Protein AF-A0AAP2ZMD4-F1 (afdb_monomer_lite)

Sequence (91 aa):
MNYELRLQELVDKLINTAHHFRLGQEADGSKKLRECLNIIEPIIETLDADAKSQIFKIISPMLTAQENQDWLALADFLEYEIPSLLQKKPI

Structure (mmCIF, N/CA/C/O backbone):
data_AF-A0AAP2ZMD4-F1
#
_entry.id   AF-A0AAP2ZMD4-F1
#
loop_
_atom_site.group_PDB
_atom_site.id
_atom_site.type_symbol
_atom_site.label_atom_id
_atom_site.label_alt_id
_atom_site.label_comp_id
_atom_site.label_asym_id
_atom_site.label_entity_id
_atom_site.label_seq_id
_atom_site.pdbx_PDB_ins_code
_atom_site.Cartn_x
_atom_site.Cartn_y
_atom_site.Cartn_z
_atom_site.occupancy
_atom_site.B_iso_or_equiv
_atom_site.auth_seq_id
_atom_site.auth_comp_id
_atom_site.auth_asym_id
_atom_site.auth_atom_id
_atom_site.pdbx_PDB_model_num
ATOM 1 N N . MET A 1 1 ? 15.490 -12.910 -10.581 1.00 57.28 1 MET A N 1
ATOM 2 C CA . MET A 1 1 ? 14.012 -12.857 -10.555 1.00 57.28 1 MET A CA 1
ATOM 3 C C . MET A 1 1 ? 13.575 -11.868 -11.623 1.00 57.28 1 MET A C 1
ATOM 5 O O . MET A 1 1 ? 14.173 -10.802 -11.674 1.00 57.28 1 MET A O 1
ATOM 9 N N . ASN A 1 2 ? 12.655 -12.241 -12.519 1.00 82.88 2 ASN A N 1
ATOM 10 C CA . ASN A 1 2 ? 12.175 -11.364 -13.600 1.00 82.88 2 ASN A CA 1
ATOM 11 C C . ASN A 1 2 ? 11.459 -10.140 -12.987 1.00 82.88 2 ASN A C 1
ATOM 13 O O . ASN A 1 2 ? 10.694 -10.309 -12.037 1.00 82.88 2 ASN A O 1
ATOM 17 N N . TYR A 1 3 ? 11.723 -8.936 -13.503 1.00 81.50 3 TYR A N 1
ATOM 18 C CA . TYR A 1 3 ? 11.080 -7.686 -13.079 1.00 81.50 3 TYR A CA 1
ATOM 19 C C . TYR A 1 3 ? 9.549 -7.798 -13.102 1.00 81.50 3 TYR A C 1
ATOM 21 O O . TYR A 1 3 ? 8.895 -7.440 -12.127 1.00 81.50 3 TYR A O 1
ATOM 29 N N . GLU A 1 4 ? 8.990 -8.401 -14.154 1.00 85.19 4 GLU A N 1
ATOM 30 C CA . GLU A 1 4 ? 7.540 -8.585 -14.307 1.00 85.19 4 GLU A CA 1
ATOM 31 C C . GLU A 1 4 ? 6.941 -9.472 -13.207 1.00 85.19 4 GLU A C 1
ATOM 33 O O . GLU A 1 4 ? 5.874 -9.170 -12.681 1.00 85.19 4 GLU A O 1
ATOM 38 N N . LEU A 1 5 ? 7.649 -10.536 -12.807 1.00 86.75 5 LEU A N 1
ATOM 39 C CA . LEU A 1 5 ? 7.198 -11.420 -11.725 1.00 86.75 5 LEU A CA 1
ATOM 40 C C . LEU A 1 5 ? 7.186 -10.691 -10.378 1.00 86.75 5 LEU A C 1
ATOM 42 O O . LEU A 1 5 ? 6.249 -10.853 -9.604 1.00 86.75 5 LEU A O 1
ATOM 46 N N . ARG A 1 6 ? 8.207 -9.868 -10.109 1.00 88.38 6 ARG A N 1
ATOM 47 C CA . ARG A 1 6 ? 8.284 -9.078 -8.871 1.00 88.38 6 ARG A CA 1
ATOM 48 C C . ARG A 1 6 ? 7.221 -7.977 -8.837 1.00 88.38 6 ARG A C 1
ATOM 50 O O . ARG A 1 6 ? 6.671 -7.698 -7.776 1.00 88.38 6 ARG A O 1
ATOM 57 N N . LEU A 1 7 ? 6.924 -7.366 -9.983 1.00 91.69 7 LEU A N 1
ATOM 58 C CA . LEU A 1 7 ? 5.857 -6.378 -10.099 1.00 91.69 7 LEU A CA 1
ATOM 59 C C . LEU A 1 7 ? 4.482 -7.009 -9.840 1.00 91.69 7 LEU A C 1
ATOM 61 O O . LEU A 1 7 ? 3.699 -6.453 -9.073 1.00 91.69 7 LEU A O 1
ATOM 65 N N . GLN A 1 8 ? 4.205 -8.179 -10.420 1.00 92.94 8 GLN A N 1
ATOM 66 C CA . GLN A 1 8 ? 2.949 -8.887 -10.166 1.00 92.94 8 GLN A CA 1
ATOM 67 C C . GLN A 1 8 ? 2.816 -9.291 -8.691 1.00 92.94 8 GLN A C 1
ATOM 69 O O . GLN A 1 8 ? 1.773 -9.053 -8.090 1.00 92.94 8 GLN A O 1
ATOM 74 N N . GLU A 1 9 ? 3.887 -9.817 -8.085 1.00 94.38 9 GLU A N 1
ATOM 75 C CA . GLU A 1 9 ? 3.915 -10.143 -6.654 1.00 94.38 9 GLU A CA 1
ATOM 76 C C . GLU A 1 9 ? 3.583 -8.922 -5.782 1.00 94.38 9 GLU A C 1
ATOM 78 O O . GLU A 1 9 ? 2.809 -9.028 -4.827 1.00 94.38 9 GLU A O 1
ATOM 83 N N . LEU A 1 10 ? 4.150 -7.755 -6.109 1.00 95.69 10 LEU A N 1
ATOM 84 C CA . LEU A 1 10 ? 3.846 -6.518 -5.399 1.00 95.69 10 LEU A CA 1
ATOM 85 C C . LEU A 1 10 ? 2.364 -6.152 -5.531 1.00 95.69 10 LEU A C 1
ATOM 87 O O . LEU A 1 10 ? 1.733 -5.852 -4.522 1.00 95.69 10 LEU A O 1
ATOM 91 N N . VAL A 1 11 ? 1.808 -6.181 -6.743 1.00 96.81 11 VAL A N 1
ATOM 92 C CA . VAL A 1 11 ? 0.400 -5.827 -6.979 1.00 96.81 11 VAL A CA 1
ATOM 93 C C . VAL A 1 11 ? -0.539 -6.735 -6.188 1.00 96.81 11 VAL A C 1
ATOM 95 O O . VAL A 1 11 ? -1.425 -6.238 -5.493 1.00 96.81 11 VAL A O 1
ATOM 98 N N . ASP A 1 12 ? -0.303 -8.046 -6.202 1.00 97.44 12 ASP A N 1
ATOM 99 C CA . ASP A 1 12 ? -1.124 -9.000 -5.452 1.00 97.44 12 ASP A CA 1
ATOM 100 C C . ASP A 1 12 ? -1.058 -8.728 -3.938 1.00 97.44 12 ASP A C 1
ATOM 102 O O . ASP A 1 12 ? -2.074 -8.771 -3.235 1.00 97.44 12 ASP A O 1
ATOM 106 N N . LYS A 1 13 ? 0.132 -8.393 -3.420 1.00 98.19 13 LYS A N 1
ATOM 107 C CA . LYS A 1 13 ? 0.325 -8.024 -2.009 1.00 98.19 13 LYS A CA 1
ATOM 108 C C . LYS A 1 13 ? -0.354 -6.705 -1.651 1.00 98.19 13 LYS A C 1
ATOM 110 O O . LYS A 1 13 ? -0.945 -6.620 -0.572 1.00 98.19 13 LYS A O 1
ATOM 115 N N . LEU A 1 14 ? -0.301 -5.702 -2.524 1.00 98.44 14 LEU A N 1
ATOM 116 C CA . LEU A 1 14 ? -0.971 -4.418 -2.322 1.00 98.44 14 LEU A CA 1
ATOM 117 C C . LEU A 1 14 ? -2.493 -4.605 -2.237 1.00 98.44 14 LEU A C 1
ATOM 119 O O . LEU A 1 14 ? -3.102 -4.170 -1.259 1.00 98.44 14 LEU A O 1
ATOM 123 N N . ILE A 1 15 ? -3.085 -5.348 -3.179 1.00 98.50 15 ILE A N 1
ATOM 124 C CA . ILE A 1 15 ? -4.524 -5.658 -3.191 1.00 98.50 15 ILE A CA 1
ATOM 125 C C . ILE A 1 15 ? -4.918 -6.443 -1.935 1.00 98.50 15 ILE A C 1
ATOM 127 O O . ILE A 1 15 ? -5.868 -6.078 -1.242 1.00 98.50 15 ILE A O 1
ATOM 131 N N . ASN A 1 16 ? -4.157 -7.483 -1.577 1.00 98.56 16 ASN A N 1
ATOM 132 C CA . ASN A 1 16 ? -4.428 -8.240 -0.356 1.00 98.56 16 ASN A CA 1
ATOM 133 C C . ASN A 1 16 ? -4.372 -7.345 0.893 1.00 98.56 16 ASN A C 1
ATOM 135 O O . ASN A 1 16 ? -5.228 -7.452 1.768 1.00 98.56 16 ASN A O 1
ATOM 139 N N . THR A 1 17 ? -3.393 -6.443 0.970 1.00 98.69 17 THR A N 1
ATOM 140 C CA . THR A 1 17 ? -3.257 -5.488 2.078 1.00 98.69 17 THR A CA 1
ATOM 141 C C . THR A 1 17 ? -4.454 -4.541 2.152 1.00 98.69 17 THR A C 1
ATOM 143 O O . THR A 1 17 ? -4.984 -4.317 3.241 1.00 98.69 17 THR A O 1
ATOM 146 N N . ALA A 1 18 ? -4.925 -4.036 1.010 1.00 98.81 18 ALA A N 1
ATOM 147 C CA . ALA A 1 18 ? -6.118 -3.201 0.937 1.00 98.81 18 ALA A CA 1
ATOM 148 C C . ALA A 1 18 ? -7.354 -3.922 1.494 1.00 98.81 18 ALA A C 1
ATOM 150 O O . ALA A 1 18 ? -8.102 -3.345 2.283 1.00 98.81 18 ALA A O 1
ATOM 151 N N . HIS A 1 19 ? -7.540 -5.205 1.166 1.00 98.69 19 HIS A N 1
ATOM 152 C CA . HIS A 1 19 ? -8.662 -5.998 1.686 1.00 98.69 19 HIS A CA 1
ATOM 153 C C . HIS A 1 19 ? -8.629 -6.139 3.208 1.00 98.69 19 HIS A C 1
ATOM 155 O O . HIS A 1 19 ? -9.679 -6.037 3.838 1.00 98.69 19 HIS A O 1
ATOM 161 N N . HIS A 1 20 ? -7.449 -6.293 3.817 1.00 98.75 20 HIS A N 1
ATOM 162 C CA . HIS A 1 20 ? -7.328 -6.283 5.279 1.00 98.75 20 HIS A CA 1
ATOM 163 C C . HIS A 1 20 ? -7.818 -4.959 5.881 1.00 98.75 20 HIS A C 1
ATOM 165 O O . HIS A 1 20 ? -8.598 -4.976 6.832 1.00 98.75 20 HIS A O 1
ATOM 171 N N . PHE A 1 21 ? -7.427 -3.817 5.311 1.00 98.62 21 PHE A N 1
ATOM 172 C CA . PHE A 1 21 ? -7.898 -2.512 5.783 1.00 98.62 21 PHE A CA 1
ATOM 173 C C . PHE A 1 21 ? -9.407 -2.323 5.580 1.00 98.62 21 PHE A C 1
ATOM 175 O O . PHE A 1 21 ? -10.091 -1.886 6.503 1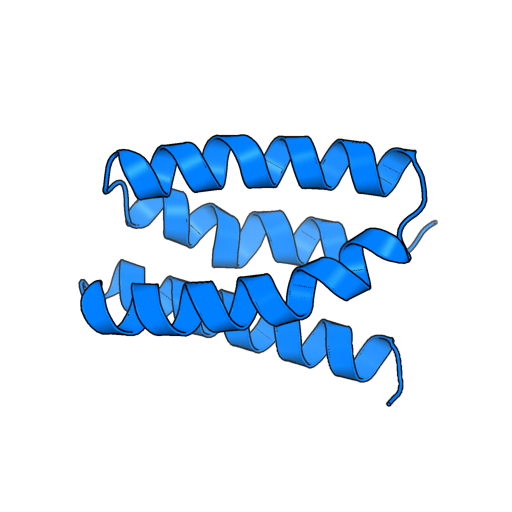.00 98.62 21 PHE A O 1
ATOM 182 N N . ARG A 1 22 ? -9.963 -2.739 4.434 1.00 98.38 22 ARG A N 1
ATOM 183 C CA . ARG A 1 22 ? -11.419 -2.691 4.183 1.00 98.38 22 ARG A CA 1
ATOM 184 C C . ARG A 1 22 ? -12.228 -3.553 5.154 1.00 98.38 22 ARG A C 1
ATOM 186 O O . ARG A 1 22 ? -13.372 -3.222 5.448 1.00 98.38 22 ARG A O 1
ATOM 193 N N . LEU A 1 23 ? -11.651 -4.651 5.641 1.00 98.44 23 LEU A N 1
ATOM 194 C CA . LEU A 1 23 ? -12.278 -5.558 6.607 1.00 98.44 23 LEU A CA 1
ATOM 195 C C . LEU A 1 23 ? -12.063 -5.143 8.074 1.00 98.44 23 LEU A C 1
ATOM 197 O O . LEU A 1 23 ? -12.483 -5.881 8.964 1.00 98.44 23 LEU A O 1
ATOM 201 N N . GLY A 1 24 ? -11.408 -4.006 8.343 1.00 97.94 24 GLY A N 1
ATOM 202 C CA . GLY A 1 24 ? -11.090 -3.568 9.708 1.00 97.94 24 GLY A CA 1
ATOM 203 C C . GLY A 1 24 ? -10.055 -4.462 10.401 1.00 97.94 24 GLY A C 1
ATOM 204 O O . GLY A 1 24 ? -10.137 -4.719 11.597 1.00 97.94 24 GLY A O 1
ATOM 205 N N . GLN A 1 25 ? -9.121 -5.032 9.636 1.00 98.38 25 GLN A N 1
ATOM 206 C CA . GLN A 1 25 ? -8.034 -5.876 10.138 1.00 98.38 25 GLN A CA 1
ATOM 207 C C . GLN A 1 25 ? -6.722 -5.078 10.157 1.00 98.38 25 GLN A C 1
ATOM 209 O O . GLN A 1 25 ? -5.728 -5.472 9.542 1.00 98.38 25 GLN A O 1
ATOM 214 N N . GLU A 1 26 ? -6.701 -3.931 10.840 1.00 96.75 26 GLU A N 1
ATOM 215 C CA . GLU A 1 26 ? -5.628 -2.929 10.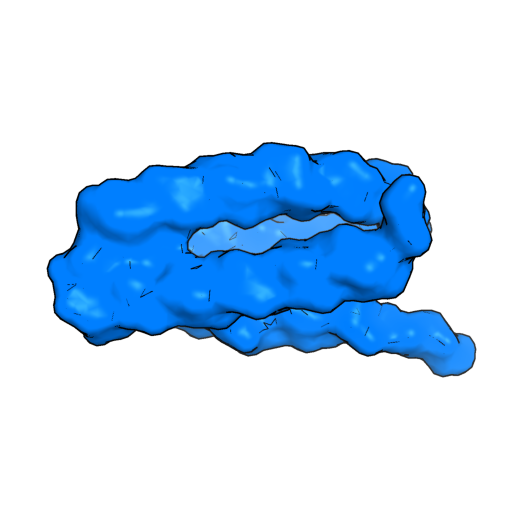731 1.00 96.75 26 GLU A CA 1
ATOM 216 C C . GLU A 1 26 ? -4.273 -3.458 11.204 1.00 96.75 26 GLU A C 1
ATOM 218 O O . GLU A 1 26 ? -3.234 -3.120 10.633 1.00 96.75 26 GLU A O 1
ATOM 223 N N . ALA A 1 27 ? -4.267 -4.305 12.239 1.00 97.00 27 ALA A N 1
ATOM 224 C CA . ALA A 1 27 ? -3.041 -4.885 12.781 1.00 97.00 27 ALA A CA 1
ATOM 225 C C . ALA A 1 27 ? -2.329 -5.781 11.753 1.00 97.00 27 ALA A C 1
ATOM 227 O O . ALA A 1 27 ? -1.103 -5.724 11.621 1.00 97.00 27 ALA A O 1
ATOM 228 N N . ASP A 1 28 ? -3.087 -6.585 11.006 1.00 98.12 28 ASP A N 1
ATOM 229 C CA . ASP A 1 28 ? -2.538 -7.453 9.964 1.00 98.12 28 ASP A CA 1
ATOM 230 C C . ASP A 1 28 ? -2.288 -6.685 8.664 1.00 98.12 28 ASP A C 1
ATOM 232 O O . ASP A 1 28 ? -1.229 -6.862 8.054 1.00 98.12 28 ASP A O 1
ATOM 236 N N . GLY A 1 29 ? -3.170 -5.745 8.306 1.00 98.25 29 GLY A N 1
ATOM 237 C CA . GLY A 1 29 ? -2.951 -4.802 7.208 1.00 98.25 29 GLY A CA 1
ATOM 238 C C . GLY A 1 29 ? -1.653 -4.010 7.382 1.00 98.25 29 GLY A C 1
ATOM 239 O O . GLY A 1 29 ? -0.846 -3.931 6.463 1.00 98.25 29 GLY A O 1
ATOM 240 N N . SER A 1 30 ? -1.351 -3.534 8.592 1.00 97.38 30 SER A N 1
ATOM 241 C CA . SER A 1 30 ? -0.111 -2.802 8.888 1.00 97.38 30 SER A CA 1
ATOM 242 C C . SER A 1 30 ? 1.151 -3.660 8.755 1.00 97.38 30 SER A C 1
ATOM 244 O O . SER A 1 30 ? 2.199 -3.158 8.345 1.00 97.38 30 SER A O 1
ATOM 246 N N . LYS A 1 31 ? 1.093 -4.956 9.099 1.00 97.94 31 LYS A N 1
ATOM 247 C CA . LYS A 1 31 ? 2.218 -5.883 8.873 1.00 97.94 31 LYS A CA 1
ATOM 248 C C . LYS A 1 31 ? 2.460 -6.075 7.378 1.00 97.94 31 LYS A C 1
ATOM 250 O O . LYS A 1 31 ? 3.599 -5.963 6.934 1.00 97.94 31 LYS A O 1
ATOM 255 N N . LYS A 1 32 ? 1.390 -6.290 6.615 1.00 98.06 32 LYS A N 1
ATOM 256 C CA . LYS A 1 32 ? 1.440 -6.503 5.164 1.00 98.06 32 LYS A CA 1
ATOM 257 C C . LYS A 1 32 ? 1.854 -5.249 4.398 1.00 98.06 32 LYS A C 1
ATOM 259 O O . LYS A 1 32 ? 2.635 -5.346 3.456 1.00 98.06 32 LYS A O 1
ATOM 264 N N . LEU A 1 33 ? 1.443 -4.068 4.859 1.00 97.69 33 LEU A N 1
ATOM 265 C CA . LEU A 1 33 ? 1.894 -2.793 4.307 1.00 97.69 33 LEU A CA 1
ATOM 266 C C . LEU A 1 33 ? 3.420 -2.661 4.391 1.00 97.69 33 LEU A C 1
ATOM 268 O O . LEU A 1 33 ? 4.050 -2.289 3.408 1.00 97.69 33 LEU A O 1
ATOM 272 N N . ARG A 1 34 ? 4.037 -3.043 5.519 1.00 96.06 34 ARG A N 1
ATOM 273 C CA . ARG A 1 34 ? 5.507 -3.054 5.638 1.00 96.06 34 ARG A CA 1
ATOM 274 C C . ARG A 1 34 ? 6.169 -4.004 4.639 1.00 96.06 34 ARG A C 1
ATOM 276 O O . ARG A 1 34 ? 7.204 -3.662 4.080 1.00 96.06 34 ARG A O 1
ATOM 283 N N . GLU A 1 35 ? 5.578 -5.170 4.384 1.00 96.00 35 GLU A N 1
ATOM 284 C CA . GLU A 1 35 ? 6.077 -6.079 3.342 1.00 96.00 35 GLU A CA 1
ATOM 285 C C . GLU A 1 35 ? 5.998 -5.447 1.948 1.00 96.00 35 GLU A C 1
ATOM 287 O O . GLU A 1 35 ? 6.948 -5.562 1.177 1.00 96.00 35 GLU A O 1
ATOM 292 N N . CYS A 1 36 ? 4.900 -4.751 1.635 1.00 96.44 36 CYS A N 1
ATOM 293 C CA . CYS A 1 36 ? 4.742 -4.047 0.362 1.00 96.44 36 CYS A CA 1
ATOM 294 C C . CYS A 1 36 ? 5.803 -2.951 0.191 1.00 96.44 36 CYS A C 1
ATOM 296 O O . CYS A 1 36 ? 6.407 -2.855 -0.875 1.00 96.44 36 CYS A O 1
ATOM 298 N N . LEU A 1 37 ? 6.079 -2.173 1.245 1.00 93.31 3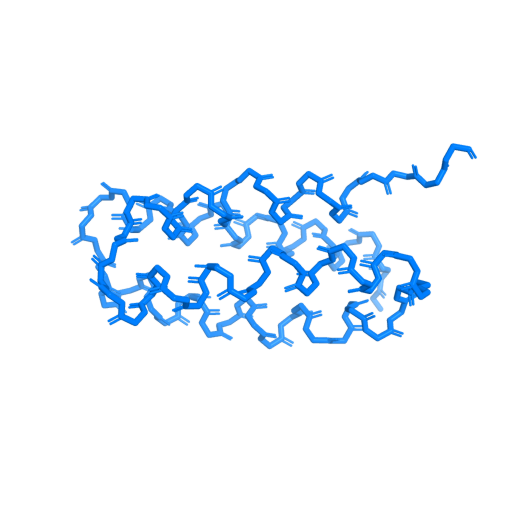7 LEU 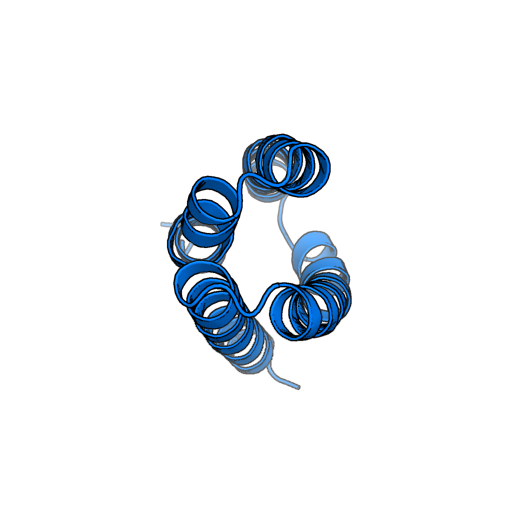A N 1
ATOM 299 C CA . LEU A 1 37 ? 7.099 -1.119 1.225 1.00 93.31 37 LEU A CA 1
ATOM 300 C C . LEU A 1 37 ? 8.508 -1.679 0.952 1.00 93.31 37 LEU A C 1
ATOM 302 O O . LEU A 1 37 ? 9.233 -1.144 0.118 1.00 93.31 37 LEU A O 1
ATOM 306 N N . ASN A 1 38 ? 8.862 -2.823 1.544 1.00 92.19 38 ASN A N 1
ATOM 307 C CA . ASN A 1 38 ? 10.150 -3.478 1.277 1.00 92.19 38 ASN A CA 1
ATOM 308 C C . ASN A 1 38 ? 10.304 -3.942 -0.187 1.00 92.19 38 ASN A C 1
ATOM 310 O O . ASN A 1 38 ? 11.420 -4.053 -0.696 1.00 92.19 38 ASN A O 1
ATOM 314 N N . ILE A 1 39 ? 9.195 -4.267 -0.861 1.00 92.19 39 ILE A N 1
ATOM 315 C CA . ILE A 1 39 ? 9.204 -4.734 -2.255 1.00 92.19 39 ILE A CA 1
ATOM 316 C C . ILE A 1 39 ? 9.162 -3.555 -3.233 1.00 92.19 39 ILE A C 1
ATOM 318 O O . ILE A 1 39 ? 9.803 -3.622 -4.285 1.00 92.19 39 ILE A O 1
ATOM 322 N N . ILE A 1 40 ? 8.431 -2.483 -2.907 1.00 91.56 40 ILE A N 1
ATOM 323 C CA . ILE A 1 40 ? 8.256 -1.335 -3.804 1.00 91.56 40 ILE A CA 1
ATOM 324 C C . ILE A 1 40 ? 9.519 -0.475 -3.909 1.00 91.56 40 ILE A C 1
ATOM 326 O O . ILE A 1 40 ? 9.815 -0.007 -5.003 1.00 91.56 40 ILE A O 1
ATOM 330 N N . GLU A 1 41 ? 10.304 -0.322 -2.836 1.00 90.38 41 GLU A N 1
ATOM 331 C CA . GLU A 1 41 ? 11.557 0.455 -2.840 1.00 90.38 41 GLU A CA 1
ATOM 332 C C . GLU A 1 41 ? 12.500 0.099 -4.010 1.00 90.38 41 GLU A C 1
ATOM 334 O O . GLU A 1 41 ? 12.802 0.976 -4.824 1.00 90.38 41 GLU A O 1
ATOM 339 N N . PRO A 1 42 ? 12.923 -1.169 -4.199 1.00 90.31 42 PRO A N 1
ATOM 340 C CA . PRO A 1 42 ? 13.799 -1.522 -5.314 1.00 90.31 42 PRO A CA 1
ATOM 341 C C . PRO A 1 42 ? 13.121 -1.408 -6.686 1.00 90.31 42 PRO A C 1
ATOM 343 O O . PRO A 1 42 ? 13.826 -1.297 -7.685 1.00 90.31 42 PRO A O 1
ATOM 346 N N . ILE A 1 43 ? 11.785 -1.455 -6.771 1.00 89.81 43 ILE A N 1
ATOM 347 C CA . ILE A 1 43 ? 11.057 -1.229 -8.032 1.00 89.81 43 ILE A CA 1
ATOM 348 C C . ILE A 1 43 ? 11.098 0.254 -8.389 1.00 89.81 43 ILE A C 1
ATOM 350 O O . ILE A 1 43 ? 11.419 0.584 -9.531 1.00 89.81 43 ILE A O 1
ATOM 354 N N . ILE A 1 44 ? 10.837 1.139 -7.423 1.00 89.50 44 ILE A N 1
ATOM 355 C CA . ILE A 1 44 ? 10.891 2.590 -7.624 1.00 89.50 44 ILE A CA 1
ATOM 356 C C . ILE A 1 44 ? 12.254 2.982 -8.176 1.00 89.50 44 ILE A C 1
ATOM 358 O O . ILE A 1 44 ? 12.305 3.751 -9.129 1.00 89.50 44 ILE A O 1
ATOM 362 N N . GLU A 1 45 ? 13.348 2.406 -7.673 1.00 89.62 45 GLU A N 1
ATOM 363 C CA . GLU A 1 45 ? 14.687 2.743 -8.164 1.00 89.62 45 GLU A CA 1
ATOM 364 C C . GLU A 1 45 ? 14.911 2.460 -9.653 1.00 89.62 45 GLU A C 1
ATOM 366 O O . GLU A 1 45 ? 15.697 3.165 -10.290 1.00 89.62 45 GLU A O 1
ATOM 371 N N . THR A 1 46 ? 14.178 1.500 -10.221 1.00 88.31 46 THR A N 1
ATOM 372 C CA . THR A 1 46 ? 14.241 1.153 -11.649 1.00 88.31 46 THR A CA 1
ATOM 373 C C . THR A 1 46 ? 13.370 2.029 -12.550 1.00 88.31 46 THR A C 1
ATOM 375 O O . THR A 1 46 ? 13.508 1.955 -13.769 1.00 88.31 46 THR A O 1
ATOM 378 N N . LEU A 1 47 ? 12.483 2.849 -11.978 1.00 87.31 47 LEU A N 1
ATOM 379 C CA . LEU A 1 47 ? 11.611 3.748 -12.731 1.00 87.31 47 LEU A CA 1
ATOM 380 C C . LEU A 1 47 ? 12.394 4.942 -13.297 1.00 87.31 47 LEU A C 1
ATOM 382 O O . LEU A 1 47 ? 13.373 5.409 -12.705 1.00 87.31 47 LEU A O 1
ATOM 386 N N . ASP A 1 48 ? 11.931 5.475 -14.427 1.00 90.06 48 ASP A N 1
ATOM 387 C CA . ASP A 1 48 ? 12.427 6.747 -14.949 1.00 90.06 48 ASP A CA 1
ATOM 388 C C . ASP A 1 48 ? 11.990 7.939 -14.073 1.00 90.06 48 ASP A C 1
ATOM 390 O O . ASP A 1 48 ? 11.223 7.806 -13.117 1.00 90.06 48 ASP A O 1
ATOM 394 N N . ALA A 1 49 ? 12.507 9.131 -14.376 1.00 90.50 49 ALA A N 1
ATOM 395 C CA . ALA A 1 49 ? 12.250 10.324 -13.571 1.00 90.50 49 ALA A CA 1
ATOM 396 C C . ALA A 1 49 ? 10.767 10.744 -13.545 1.00 90.50 49 ALA A C 1
ATOM 398 O O . ALA A 1 49 ? 10.302 11.258 -12.523 1.00 90.50 49 ALA A O 1
ATOM 399 N N . ASP A 1 50 ? 10.028 10.529 -14.637 1.00 90.81 50 ASP A N 1
ATOM 400 C CA . ASP A 1 50 ? 8.613 10.894 -14.717 1.00 90.81 50 ASP A CA 1
ATOM 401 C C . ASP A 1 50 ? 7.765 9.931 -13.879 1.00 90.81 50 ASP A C 1
ATOM 403 O O . ASP A 1 50 ? 7.020 10.362 -12.995 1.00 90.81 50 ASP A O 1
ATOM 407 N N . ALA A 1 51 ? 7.972 8.624 -14.046 1.00 89.19 51 ALA A N 1
ATOM 408 C CA . ALA A 1 51 ? 7.322 7.588 -13.254 1.00 89.19 51 ALA A CA 1
ATOM 409 C C . ALA A 1 51 ? 7.678 7.695 -11.760 1.00 89.19 51 ALA A C 1
ATOM 411 O O . ALA A 1 51 ? 6.786 7.575 -10.915 1.00 89.19 51 ALA A O 1
ATOM 412 N N . LYS A 1 52 ? 8.937 8.017 -11.413 1.00 91.38 52 LYS A N 1
ATOM 413 C CA . LYS A 1 52 ? 9.347 8.344 -10.031 1.00 91.38 52 LYS A CA 1
ATOM 414 C C . LYS A 1 52 ? 8.562 9.544 -9.488 1.00 91.38 52 LYS A C 1
ATOM 416 O O . LYS A 1 52 ? 8.048 9.495 -8.374 1.00 91.38 52 LYS A O 1
ATOM 421 N N . SER A 1 53 ? 8.417 10.620 -10.263 1.00 93.31 53 SER A N 1
ATOM 422 C CA . SER A 1 53 ? 7.627 11.784 -9.834 1.00 93.31 53 SER A CA 1
ATOM 423 C C . SER A 1 53 ? 6.156 11.426 -9.597 1.00 93.31 53 SER A C 1
ATOM 425 O O . SER A 1 53 ? 5.574 11.842 -8.593 1.00 93.31 53 SER A O 1
ATOM 427 N N . GLN A 1 54 ? 5.556 10.635 -10.491 1.00 93.81 54 GLN A N 1
ATOM 428 C CA . GLN A 1 54 ? 4.164 10.202 -10.365 1.00 93.81 54 GLN A CA 1
ATOM 429 C C . GLN A 1 54 ? 3.950 9.308 -9.136 1.00 93.81 54 GLN A C 1
ATOM 431 O O . GLN A 1 54 ? 2.997 9.536 -8.392 1.00 93.81 54 GLN A O 1
ATOM 436 N N . ILE A 1 55 ? 4.844 8.350 -8.863 1.00 93.38 55 ILE A N 1
ATOM 437 C CA . ILE A 1 55 ? 4.664 7.439 -7.720 1.00 93.38 55 ILE A CA 1
ATOM 438 C C . ILE A 1 55 ? 4.794 8.187 -6.391 1.00 93.38 55 ILE A C 1
ATOM 440 O O . ILE A 1 55 ? 4.001 7.952 -5.483 1.00 93.38 55 ILE A O 1
ATOM 444 N N . PHE A 1 56 ? 5.701 9.165 -6.277 1.00 93.31 56 PHE A N 1
ATOM 445 C CA . PHE A 1 56 ? 5.813 9.971 -5.055 1.00 93.31 56 PHE A CA 1
ATOM 446 C C . PHE A 1 56 ? 4.580 10.850 -4.798 1.00 93.31 56 PHE A C 1
ATOM 448 O O . PHE A 1 56 ? 4.213 11.054 -3.639 1.00 93.31 56 PHE A O 1
ATOM 455 N N . LYS A 1 57 ? 3.891 11.311 -5.852 1.00 95.62 57 LYS A N 1
ATOM 456 C CA . LYS A 1 57 ? 2.607 12.026 -5.724 1.00 95.62 57 LYS A CA 1
ATOM 457 C C . LYS A 1 57 ? 1.478 11.141 -5.186 1.00 95.62 57 LYS A C 1
ATOM 459 O O . LYS A 1 57 ? 0.529 11.683 -4.634 1.00 95.62 57 LYS A O 1
ATOM 464 N N . ILE A 1 58 ? 1.585 9.819 -5.331 1.00 95.81 58 ILE A N 1
ATOM 465 C CA . ILE A 1 58 ? 0.622 8.834 -4.813 1.00 95.81 58 ILE A CA 1
ATOM 466 C C . ILE A 1 58 ? 1.014 8.371 -3.402 1.00 95.81 58 ILE A C 1
ATOM 468 O O . ILE A 1 58 ? 0.177 8.330 -2.505 1.00 95.81 58 ILE A O 1
ATOM 472 N N . ILE A 1 59 ? 2.296 8.069 -3.171 1.00 94.38 59 ILE A N 1
ATOM 473 C CA . ILE A 1 59 ? 2.781 7.576 -1.871 1.00 94.38 59 ILE A CA 1
ATOM 474 C C . ILE A 1 59 ? 2.606 8.627 -0.771 1.00 94.38 59 ILE A C 1
ATOM 476 O O . ILE A 1 59 ? 2.229 8.277 0.343 1.00 94.38 59 ILE A O 1
ATOM 480 N N . SER A 1 60 ? 2.848 9.910 -1.057 1.00 95.19 60 SER A N 1
ATOM 481 C CA . SER A 1 60 ? 2.718 10.964 -0.044 1.00 95.19 60 SER A CA 1
ATOM 482 C C . SER A 1 60 ? 1.310 11.038 0.579 1.00 95.19 60 SER A C 1
ATOM 484 O O . SER A 1 60 ? 1.224 10.925 1.802 1.00 95.19 60 SER A O 1
ATOM 486 N N . PRO A 1 61 ? 0.209 11.167 -0.189 1.00 97.62 61 PRO A N 1
ATOM 487 C CA . PRO A 1 61 ? -1.134 11.158 0.390 1.00 97.62 61 PRO A CA 1
ATOM 488 C C . PRO A 1 61 ? -1.543 9.789 0.956 1.00 97.62 61 PRO A C 1
ATOM 490 O O . PRO A 1 61 ? -2.292 9.752 1.931 1.00 97.62 61 PRO A O 1
ATOM 493 N N . MET A 1 62 ? -1.017 8.673 0.433 1.00 97.69 62 MET A N 1
ATOM 494 C CA . MET A 1 62 ? -1.209 7.347 1.040 1.00 97.69 62 MET A CA 1
ATOM 495 C C . MET A 1 62 ? -0.654 7.290 2.473 1.00 97.69 62 MET A C 1
ATOM 497 O O . MET A 1 62 ? -1.316 6.771 3.371 1.00 97.69 62 MET A O 1
ATOM 501 N N . LEU A 1 63 ? 0.547 7.831 2.706 1.00 96.06 63 LEU A N 1
ATOM 502 C CA . LEU A 1 63 ? 1.137 7.894 4.047 1.00 96.06 63 LEU A CA 1
ATOM 503 C C . LEU A 1 63 ? 0.335 8.817 4.969 1.00 96.06 63 LEU A 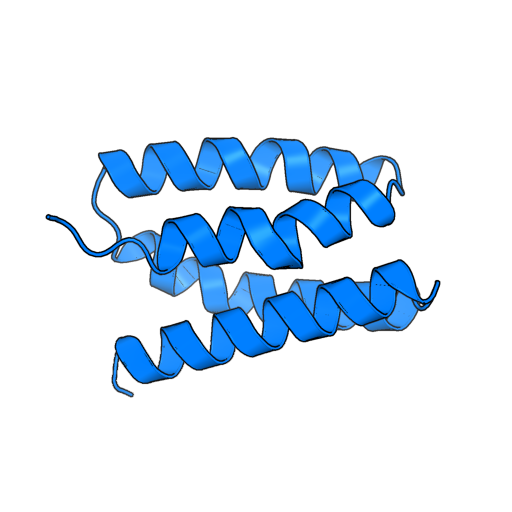C 1
ATOM 505 O O . LEU A 1 63 ? 0.092 8.460 6.115 1.00 96.06 63 LEU A O 1
ATOM 509 N N . THR A 1 64 ? -0.178 9.939 4.461 1.00 98.25 64 THR A N 1
ATOM 510 C CA . THR A 1 64 ? -1.095 10.792 5.234 1.00 98.25 64 THR A CA 1
ATOM 511 C C . THR A 1 64 ? -2.382 10.055 5.623 1.00 98.25 64 THR A C 1
ATOM 513 O O . THR A 1 64 ? -2.836 10.184 6.759 1.00 98.25 64 THR A O 1
ATOM 516 N N . AL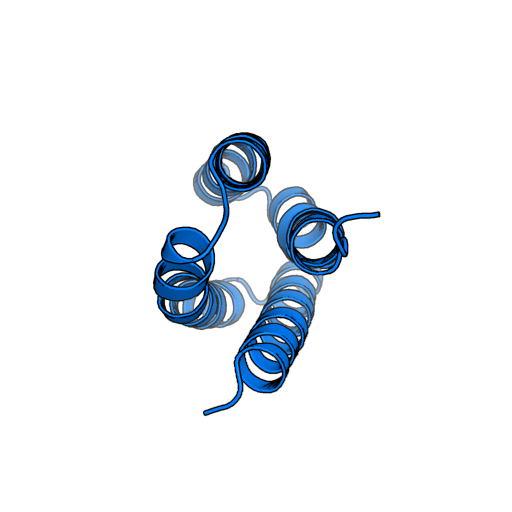A A 1 65 ? -2.965 9.252 4.725 1.00 98.38 65 ALA A N 1
ATOM 517 C CA . ALA A 1 65 ? -4.120 8.415 5.053 1.00 98.38 65 ALA A CA 1
ATOM 518 C C . ALA A 1 65 ? -3.781 7.393 6.153 1.00 98.38 65 ALA A C 1
ATOM 520 O O . ALA A 1 65 ? -4.548 7.229 7.100 1.00 98.38 65 ALA A O 1
ATOM 521 N N . GLN A 1 66 ? -2.600 6.769 6.083 1.00 98.06 66 GLN A N 1
ATOM 522 C CA . GLN A 1 66 ? -2.114 5.862 7.125 1.00 98.06 66 GLN A CA 1
ATOM 523 C C . GLN A 1 66 ? -1.961 6.563 8.487 1.00 98.06 66 GLN A C 1
ATOM 525 O O . GLN A 1 66 ? -2.447 6.048 9.493 1.00 98.06 66 GLN A O 1
ATOM 530 N N . GLU A 1 67 ? -1.308 7.725 8.532 1.00 97.94 67 GLU A N 1
ATOM 531 C CA . GLU A 1 67 ? -1.088 8.502 9.761 1.00 97.94 67 GLU A CA 1
ATOM 532 C C . GLU A 1 67 ? -2.407 8.950 10.406 1.00 97.94 67 GLU A C 1
ATOM 534 O O . GLU A 1 67 ? -2.552 8.899 11.628 1.00 97.94 67 GLU A O 1
ATOM 539 N N . ASN A 1 68 ? -3.391 9.317 9.581 1.00 98.19 68 ASN A N 1
ATOM 540 C CA . ASN A 1 68 ? -4.728 9.725 10.016 1.00 98.19 68 ASN A CA 1
ATOM 541 C C . ASN A 1 68 ? -5.661 8.551 10.348 1.00 98.19 68 ASN A C 1
ATOM 543 O O . ASN A 1 68 ? -6.807 8.790 10.727 1.00 98.19 68 ASN A O 1
ATOM 547 N N . GLN A 1 69 ? -5.198 7.304 10.214 1.00 98.00 69 GLN A N 1
ATOM 548 C CA . GLN A 1 69 ? -6.021 6.099 10.367 1.00 98.00 69 GLN A CA 1
ATOM 549 C C . GLN A 1 69 ? -7.220 6.050 9.403 1.00 98.00 69 GLN A C 1
ATOM 551 O O . GLN A 1 69 ? -8.238 5.415 9.681 1.00 98.00 69 GLN A O 1
ATOM 556 N N . ASP A 1 70 ? -7.100 6.707 8.249 1.00 98.50 70 ASP A N 1
ATOM 557 C CA . ASP A 1 70 ? -8.078 6.635 7.168 1.00 98.50 70 ASP A CA 1
ATOM 558 C C . ASP A 1 70 ? -7.832 5.365 6.346 1.00 98.50 70 ASP A C 1
ATOM 560 O O . ASP A 1 70 ? -7.179 5.356 5.299 1.00 98.50 70 ASP A O 1
ATOM 564 N N . TRP A 1 71 ? -8.321 4.246 6.877 1.00 98.38 71 TRP A N 1
ATOM 565 C CA . TRP A 1 71 ? -8.083 2.918 6.314 1.00 98.38 71 TRP A CA 1
ATOM 566 C C . TRP A 1 71 ? -8.769 2.690 4.973 1.00 98.38 71 TRP A C 1
ATOM 568 O O . TRP A 1 71 ? -8.285 1.884 4.180 1.00 98.38 71 TRP A O 1
ATOM 578 N N . LEU A 1 72 ? -9.861 3.403 4.695 1.00 98.44 72 LEU A N 1
ATOM 579 C CA . LEU A 1 72 ? -10.532 3.318 3.402 1.00 98.44 72 LEU A CA 1
ATOM 580 C C . LEU A 1 72 ? -9.742 4.072 2.334 1.00 98.44 72 LEU A C 1
ATOM 582 O O . LEU A 1 72 ? -9.458 3.481 1.293 1.00 98.44 72 LEU A O 1
ATOM 586 N N . ALA A 1 73 ? -9.298 5.301 2.615 1.00 98.44 73 ALA A N 1
ATOM 587 C CA . ALA A 1 73 ? -8.435 6.026 1.685 1.00 98.44 73 ALA A CA 1
ATOM 588 C C . ALA A 1 73 ? -7.102 5.292 1.469 1.00 98.44 73 ALA A C 1
ATOM 590 O O . ALA A 1 73 ? -6.651 5.146 0.334 1.00 98.44 73 ALA A O 1
ATOM 591 N N . LEU A 1 74 ? -6.495 4.755 2.535 1.00 98.69 74 LEU A N 1
ATOM 592 C CA . LEU A 1 74 ? -5.298 3.918 2.426 1.00 98.69 74 LEU A CA 1
ATOM 593 C C . LEU A 1 74 ? -5.544 2.697 1.524 1.00 98.69 74 LEU A C 1
ATOM 595 O O . LEU A 1 74 ? -4.710 2.389 0.675 1.00 98.69 74 LEU A O 1
ATOM 599 N N . ALA A 1 75 ? -6.683 2.016 1.676 1.00 98.69 75 ALA A N 1
ATOM 600 C CA . ALA A 1 75 ? -7.035 0.875 0.838 1.00 98.69 75 ALA A CA 1
ATOM 601 C C . ALA A 1 75 ? -7.210 1.259 -0.640 1.00 98.69 75 ALA A C 1
ATOM 603 O O . ALA A 1 75 ? -6.775 0.497 -1.500 1.00 98.69 75 ALA A O 1
ATOM 604 N N . ASP A 1 76 ? -7.776 2.427 -0.949 1.00 98.56 76 ASP A N 1
ATOM 605 C CA . ASP A 1 76 ? -7.934 2.889 -2.334 1.00 98.56 76 ASP A CA 1
ATOM 606 C C . ASP A 1 76 ? -6.574 3.101 -3.021 1.00 98.56 76 ASP A C 1
ATOM 608 O O . ASP A 1 76 ? -6.370 2.662 -4.158 1.00 98.56 76 ASP A O 1
ATOM 612 N N . PHE A 1 77 ? -5.599 3.677 -2.310 1.00 98.44 77 PHE A N 1
ATOM 613 C CA . PHE A 1 77 ? -4.239 3.829 -2.833 1.00 98.44 77 PHE A CA 1
ATOM 614 C C . PHE A 1 77 ? -3.558 2.486 -3.118 1.00 98.44 77 PHE A C 1
ATOM 616 O O . PHE A 1 77 ? -2.897 2.327 -4.147 1.00 98.44 77 PHE A O 1
ATOM 623 N N . LEU A 1 78 ? -3.709 1.529 -2.200 1.00 98.38 78 LEU A N 1
ATOM 624 C CA . LEU A 1 78 ? -3.093 0.207 -2.301 1.00 98.38 78 LEU A CA 1
ATOM 625 C C . LEU A 1 78 ? -3.759 -0.651 -3.386 1.00 98.38 78 LEU A C 1
ATOM 627 O O . LEU A 1 78 ? -3.069 -1.345 -4.124 1.00 98.38 78 LEU A O 1
ATOM 631 N N . GLU A 1 79 ? -5.083 -0.607 -3.508 1.00 98.31 79 GLU A N 1
ATOM 632 C CA . GLU A 1 79 ? -5.822 -1.462 -4.441 1.00 98.31 79 GLU A CA 1
ATOM 633 C C . GLU A 1 79 ? -5.825 -0.922 -5.872 1.00 98.31 79 GLU A C 1
ATOM 635 O O . GLU A 1 79 ? -5.781 -1.710 -6.817 1.00 98.31 79 GLU A O 1
ATOM 640 N N . TYR A 1 80 ? -5.851 0.404 -6.044 1.00 96.81 80 TYR A N 1
ATOM 641 C CA . TYR A 1 80 ? -6.089 1.015 -7.352 1.00 96.81 80 TYR A CA 1
ATOM 642 C C . TYR A 1 80 ? -4.965 1.940 -7.806 1.00 96.81 80 TYR A C 1
ATOM 644 O O . TYR A 1 80 ? -4.417 1.726 -8.889 1.00 96.81 80 TYR A O 1
ATOM 652 N N . GLU A 1 81 ? -4.590 2.945 -7.014 1.00 96.19 81 GLU A N 1
ATOM 653 C CA . GLU A 1 81 ? -3.702 4.019 -7.488 1.00 96.19 81 GLU A CA 1
ATOM 654 C C . GLU A 1 81 ? -2.277 3.522 -7.770 1.00 96.19 81 GLU A C 1
ATOM 656 O O . GLU A 1 81 ? -1.746 3.708 -8.870 1.00 96.19 81 GLU A O 1
ATOM 661 N N . ILE A 1 82 ? -1.659 2.838 -6.799 1.00 95.44 82 ILE A N 1
ATOM 662 C CA . ILE A 1 82 ? -0.293 2.322 -6.945 1.00 95.44 82 ILE A CA 1
ATOM 663 C C . ILE A 1 82 ? -0.225 1.247 -8.042 1.00 95.44 82 ILE A C 1
ATOM 665 O O . ILE A 1 82 ? 0.610 1.398 -8.941 1.00 95.44 82 ILE A O 1
ATOM 669 N N . PRO A 1 83 ? -1.080 0.199 -8.051 1.00 94.62 83 PRO A N 1
ATOM 670 C CA . PRO A 1 83 ? -1.064 -0.795 -9.123 1.00 94.62 83 PRO A CA 1
ATOM 671 C C . PRO A 1 83 ? -1.263 -0.187 -10.513 1.00 94.62 83 PRO A C 1
ATOM 673 O O . PRO A 1 83 ? -0.514 -0.523 -11.432 1.00 94.62 83 PRO A O 1
ATOM 676 N N . SER A 1 84 ? -2.204 0.752 -10.661 1.00 93.06 84 SER A N 1
ATOM 677 C CA . SER A 1 84 ? -2.479 1.403 -11.948 1.00 93.06 84 SER A CA 1
ATOM 678 C C . SER A 1 84 ? -1.270 2.162 -12.480 1.00 93.06 84 SER A C 1
ATOM 680 O O . SER A 1 84 ? -1.011 2.130 -13.684 1.00 93.06 84 SER A O 1
ATOM 682 N N . LEU A 1 85 ? -0.509 2.836 -11.611 1.00 91.50 85 LEU A N 1
ATOM 683 C CA . LEU A 1 85 ? 0.707 3.520 -12.037 1.00 91.50 85 LEU A CA 1
ATOM 684 C C . LEU A 1 85 ? 1.814 2.531 -12.416 1.00 91.50 85 LEU A C 1
ATOM 686 O O . LEU A 1 85 ? 2.434 2.697 -13.463 1.00 91.50 85 LEU A O 1
ATOM 690 N N . LEU A 1 86 ? 2.062 1.506 -11.597 1.00 88.50 86 LEU A N 1
ATOM 691 C CA . LEU A 1 86 ? 3.165 0.569 -11.833 1.00 88.50 86 LEU A CA 1
ATOM 692 C C . LEU A 1 86 ? 2.933 -0.342 -13.049 1.00 88.50 86 LEU A C 1
ATOM 694 O O . LEU A 1 86 ? 3.890 -0.799 -13.669 1.00 88.50 86 LEU A O 1
ATOM 698 N N . GLN A 1 87 ? 1.675 -0.611 -13.398 1.00 87.81 87 GLN A N 1
ATOM 699 C CA . GLN A 1 87 ? 1.307 -1.430 -14.556 1.00 87.81 87 GLN A CA 1
ATOM 700 C C . GLN A 1 87 ? 1.171 -0.630 -15.859 1.00 87.81 87 GLN A C 1
ATOM 702 O O . GLN A 1 87 ? 1.017 -1.235 -16.925 1.00 87.81 87 GLN A O 1
ATOM 707 N N . LYS A 1 88 ? 1.247 0.710 -15.820 1.00 82.94 88 LYS A N 1
ATOM 708 C CA . LYS A 1 88 ? 1.324 1.512 -17.047 1.00 82.94 88 LYS A CA 1
ATOM 709 C C . LYS A 1 88 ? 2.604 1.149 -17.794 1.00 82.94 88 LYS A C 1
ATOM 711 O O . LYS A 1 88 ? 3.706 1.488 -17.375 1.00 82.94 88 LYS A O 1
ATOM 716 N N . LYS A 1 89 ? 2.453 0.481 -18.936 1.00 59.38 89 LYS A N 1
ATOM 717 C CA . LYS A 1 89 ? 3.546 0.342 -19.899 1.00 59.38 89 LYS A CA 1
ATOM 718 C C . LYS A 1 89 ? 3.802 1.709 -20.546 1.00 59.38 89 LYS A C 1
ATOM 720 O O . LYS A 1 89 ? 2.821 2.395 -20.849 1.00 59.38 89 LYS A O 1
ATOM 725 N N . PRO A 1 90 ? 5.067 2.108 -20.776 1.00 51.94 90 PRO A N 1
ATOM 726 C CA . PRO A 1 90 ? 5.334 3.223 -21.674 1.00 51.94 90 PRO A CA 1
ATOM 727 C C . PRO A 1 90 ? 4.707 2.887 -23.035 1.00 51.94 90 PRO A C 1
ATOM 729 O O . PRO A 1 90 ? 4.874 1.767 -23.525 1.00 51.94 90 PRO A O 1
ATOM 732 N N . ILE A 1 91 ? 3.911 3.820 -23.566 1.00 37.84 91 ILE A N 1
ATOM 733 C CA . ILE A 1 91 ? 3.282 3.730 -24.895 1.00 37.84 91 ILE A CA 1
ATOM 734 C C . ILE A 1 91 ? 4.359 3.923 -25.962 1.00 37.84 91 ILE A C 1
ATOM 736 O O . ILE A 1 91 ? 5.187 4.843 -25.776 1.00 37.84 91 ILE A O 1
#

Radius of gyration: 12.66 Å; chains: 1; bounding box: 27×25×38 Å

Secondary structure (DSSP, 8-state):
--HHHHHHHHHHHHHHHHHHHHTT-HHHHHHHHHHHHHHHHHHHHHS-HHHHHHHHHHHHHHHHHHHTT-HHHHHHIIIIIHHHHHT----

pLDDT: mean 92.78, std 9.94, range [37.84, 98.81]

Foldseek 3Di:
DDLVVLLVVLLVLLLVLLVCLVVVVVVVSVVSVVVSVVSVVVVLVVDDPVLVVQLCVLVVVLVVCVVVVVSNSVSCSSNPVNSVSSPDDDD